Protein AF-A0A4P5YWJ4-F1 (afdb_monomer)

Nearest PDB structures (foldseek):
  7emf-assembly1_G  TM=2.057E-01  e=7.079E+00  Homo sapiens

Structure (mmCIF, N/CA/C/O backbone):
data_AF-A0A4P5YWJ4-F1
#
_entry.id   AF-A0A4P5YWJ4-F1
#
loop_
_atom_site.group_PDB
_atom_site.id
_atom_site.type_symbol
_atom_site.label_atom_id
_atom_site.label_alt_id
_atom_site.label_comp_id
_atom_site.label_asym_id
_atom_site.label_entity_id
_atom_site.label_seq_id
_atom_site.pdbx_PDB_ins_code
_atom_site.Cartn_x
_atom_site.Cartn_y
_atom_site.Cartn_z
_atom_site.occupancy
_atom_site.B_iso_or_equiv
_atom_site.auth_seq_id
_atom_site.auth_comp_id
_atom_site.auth_asym_id
_atom_site.auth_atom_id
_atom_site.pdbx_PDB_model_num
ATOM 1 N N . MET A 1 1 ? -10.111 18.036 14.506 1.00 63.94 1 MET A N 1
ATOM 2 C CA . MET A 1 1 ? -8.803 17.470 14.122 1.00 63.94 1 MET A CA 1
ATOM 3 C C . MET A 1 1 ? -8.816 17.205 12.629 1.00 63.94 1 MET A C 1
ATOM 5 O O . MET A 1 1 ? -9.878 16.836 12.135 1.00 63.94 1 MET A O 1
ATOM 9 N N . PRO A 1 2 ? -7.701 17.428 11.918 1.00 81.31 2 PRO A N 1
ATOM 10 C CA . PRO A 1 2 ? -7.563 16.919 10.559 1.00 81.31 2 PRO A CA 1
ATOM 11 C C . PRO A 1 2 ? -7.642 15.380 10.567 1.00 81.31 2 PRO A C 1
ATOM 13 O O . PRO A 1 2 ? -7.312 14.771 11.588 1.00 81.31 2 PRO A O 1
ATOM 16 N N . PRO A 1 3 ? -8.098 14.750 9.473 1.00 86.25 3 PRO A N 1
ATOM 17 C CA . PRO A 1 3 ? -8.074 13.297 9.357 1.00 86.25 3 PRO A CA 1
ATOM 18 C C . PRO A 1 3 ? -6.629 12.782 9.425 1.00 86.25 3 PRO A C 1
ATOM 20 O O . PRO A 1 3 ? -5.723 13.387 8.852 1.00 86.25 3 PRO A O 1
ATOM 23 N N . VAL A 1 4 ? -6.433 11.663 10.124 1.00 91.62 4 VAL A N 1
ATOM 24 C CA . VAL A 1 4 ? -5.162 10.935 10.220 1.00 91.62 4 VAL A CA 1
ATOM 25 C C . VAL A 1 4 ? -5.362 9.529 9.665 1.00 91.62 4 VAL A C 1
ATOM 27 O O . VAL A 1 4 ? -6.375 8.891 9.951 1.00 91.62 4 VAL A O 1
ATOM 30 N N . ALA A 1 5 ? -4.419 9.064 8.848 1.00 92.88 5 ALA A N 1
ATOM 31 C CA . ALA A 1 5 ? -4.362 7.676 8.411 1.00 92.88 5 ALA A CA 1
ATOM 32 C C . ALA A 1 5 ? -3.507 6.888 9.410 1.00 92.88 5 ALA A C 1
ATOM 34 O O . ALA A 1 5 ? -2.373 7.279 9.680 1.00 92.88 5 ALA A O 1
ATOM 35 N N . LEU A 1 6 ? -4.059 5.809 9.960 1.00 93.12 6 LEU A N 1
ATOM 36 C CA . LEU A 1 6 ? -3.388 4.920 10.909 1.00 93.12 6 LEU A CA 1
ATOM 37 C C . LEU A 1 6 ? -3.246 3.543 10.263 1.00 93.12 6 LEU A C 1
ATOM 39 O O . LEU A 1 6 ? -4.186 3.090 9.605 1.00 93.12 6 LEU A O 1
ATOM 43 N N . GLN A 1 7 ? -2.086 2.905 10.420 1.00 94.19 7 GLN A N 1
ATOM 44 C CA . GLN A 1 7 ? -1.901 1.518 10.000 1.00 94.19 7 GLN A CA 1
ATOM 45 C C . GLN A 1 7 ? -2.483 0.577 11.054 1.00 94.19 7 GLN A C 1
ATOM 47 O O . GLN A 1 7 ? -2.510 0.878 12.252 1.00 94.19 7 GLN A O 1
ATOM 52 N N . ALA A 1 8 ? -3.039 -0.528 10.580 1.00 94.75 8 ALA A N 1
ATOM 53 C CA . ALA A 1 8 ? -3.680 -1.519 11.418 1.00 94.75 8 ALA A CA 1
ATOM 54 C C . ALA A 1 8 ? -3.779 -2.848 10.677 1.00 94.75 8 ALA A C 1
ATOM 56 O O . ALA A 1 8 ? -3.9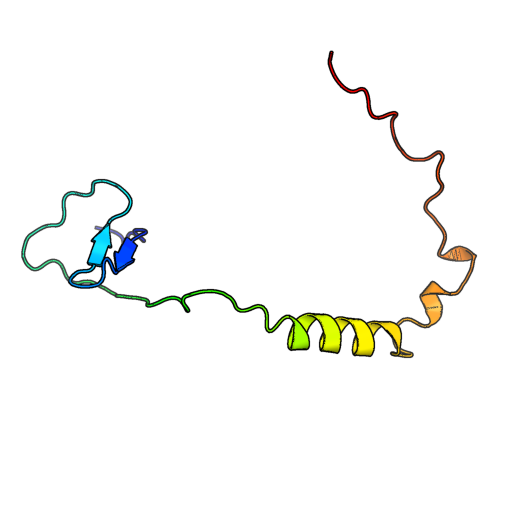51 -2.882 9.455 1.00 94.75 8 ALA A O 1
ATOM 57 N N . HIS A 1 9 ? -3.811 -3.932 11.442 1.00 94.69 9 HIS A N 1
ATOM 58 C CA . HIS A 1 9 ? -4.108 -5.266 10.939 1.00 94.69 9 HIS A CA 1
ATOM 59 C C . HIS A 1 9 ? -5.311 -5.876 11.661 1.00 94.69 9 HIS A C 1
ATOM 61 O O . HIS A 1 9 ? -5.685 -5.479 12.766 1.00 94.69 9 HIS A O 1
ATOM 67 N N . PHE A 1 10 ? -5.945 -6.853 11.016 1.00 93.94 10 PHE A N 1
ATOM 68 C CA . PHE A 1 10 ? -6.962 -7.683 11.652 1.00 93.94 10 PHE A CA 1
ATOM 69 C C . PHE A 1 10 ? -6.286 -8.908 12.270 1.00 93.94 10 PHE A C 1
ATOM 71 O O . PHE A 1 10 ? -5.685 -9.702 11.548 1.00 93.94 10 PHE A O 1
ATOM 78 N N . ASP A 1 11 ? -6.382 -9.069 13.590 1.00 94.44 11 ASP A N 1
ATOM 79 C CA . ASP A 1 11 ? -5.759 -10.186 14.323 1.00 94.44 11 ASP A CA 1
ATOM 80 C C . ASP A 1 11 ? -6.578 -11.495 14.262 1.00 94.44 11 ASP A C 1
ATOM 82 O O . ASP A 1 11 ? -6.175 -12.515 14.820 1.00 94.44 11 ASP A O 1
ATOM 86 N N . GLY A 1 12 ? -7.722 -11.475 13.569 1.00 94.25 12 GLY A N 1
ATOM 87 C CA . GLY A 1 12 ? -8.691 -12.572 13.511 1.00 94.25 12 GLY A CA 1
ATOM 88 C C . GLY A 1 12 ? -9.951 -12.320 14.344 1.00 94.25 12 GLY A C 1
ATOM 89 O O . GLY A 1 12 ? -10.973 -12.962 14.104 1.00 94.25 12 GLY A O 1
ATOM 90 N N . GLU A 1 13 ? -9.913 -11.361 15.271 1.00 96.88 13 GLU A N 1
ATOM 91 C CA . GLU A 1 13 ? -11.036 -10.998 16.142 1.00 96.88 13 GLU A CA 1
ATOM 92 C C . GLU A 1 13 ? -11.354 -9.496 16.076 1.00 96.88 13 GLU A C 1
ATOM 94 O O . GLU A 1 13 ? -12.521 -9.097 16.042 1.00 96.88 13 GLU A O 1
ATOM 99 N N . ARG A 1 14 ? -10.323 -8.650 16.012 1.00 94.56 14 ARG A N 1
ATOM 100 C CA . ARG A 1 14 ? -10.423 -7.189 16.068 1.00 94.56 14 ARG A CA 1
ATOM 101 C C . ARG A 1 14 ? -9.384 -6.506 15.182 1.00 94.56 14 ARG A C 1
ATOM 103 O O . ARG A 1 14 ? -8.377 -7.082 14.784 1.00 94.56 14 ARG A O 1
ATOM 110 N N . ILE A 1 15 ? -9.648 -5.236 14.885 1.00 93.69 15 ILE A N 1
ATOM 111 C CA . ILE A 1 15 ? -8.684 -4.345 14.236 1.00 93.69 15 ILE A CA 1
ATOM 112 C C . ILE A 1 15 ? -7.721 -3.842 15.315 1.00 93.69 15 ILE A C 1
ATOM 114 O O . ILE A 1 15 ? -8.155 -3.225 16.291 1.00 93.69 15 ILE A O 1
ATOM 118 N N . VAL A 1 16 ? -6.432 -4.114 15.143 1.00 94.88 16 VAL A N 1
ATOM 119 C CA . VAL A 1 16 ? -5.350 -3.707 16.042 1.00 94.88 16 VAL A CA 1
ATOM 120 C C . VAL A 1 16 ? -4.521 -2.650 15.331 1.00 94.88 16 VAL A C 1
ATOM 122 O O . VAL A 1 16 ? -4.055 -2.885 14.221 1.00 94.88 16 VAL A O 1
ATOM 125 N N . LEU A 1 17 ? -4.365 -1.480 15.955 1.00 95.38 17 LEU A N 1
ATOM 126 C CA . LEU A 1 17 ? -3.485 -0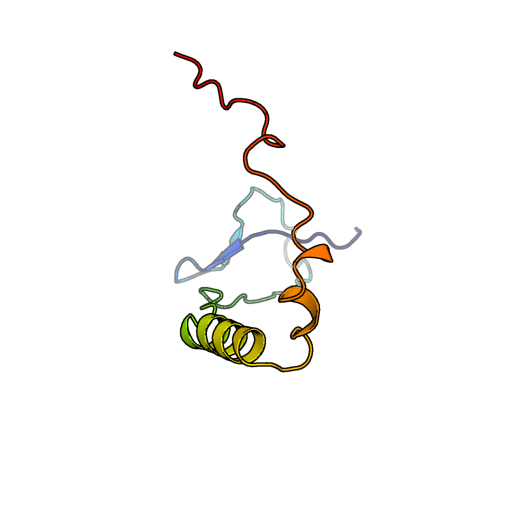.435 15.432 1.00 95.38 17 LEU A CA 1
ATOM 127 C C . LEU A 1 17 ? -2.030 -0.893 15.541 1.00 95.38 17 LEU A C 1
ATOM 129 O O . LEU A 1 17 ? -1.628 -1.399 16.592 1.00 95.38 17 LEU A O 1
ATOM 133 N N . ASP A 1 18 ? -1.261 -0.696 14.474 1.00 94.56 18 ASP A N 1
ATOM 134 C CA . ASP A 1 18 ? 0.141 -1.121 14.426 1.00 94.56 18 ASP A CA 1
ATOM 135 C C . ASP A 1 18 ? 1.017 -0.230 15.319 1.00 94.56 18 ASP A C 1
ATOM 137 O O . ASP A 1 18 ? 1.954 -0.706 15.964 1.00 94.56 18 ASP A O 1
ATOM 141 N N . GLU A 1 19 ? 0.654 1.050 15.442 1.00 94.06 19 GLU A N 1
ATOM 142 C CA . GLU A 1 19 ? 1.251 1.994 16.379 1.00 94.06 19 GLU A CA 1
ATOM 143 C C . GLU A 1 19 ? 0.275 2.437 17.487 1.00 94.06 19 GLU A C 1
ATOM 145 O O . GLU A 1 19 ? -0.934 2.560 17.260 1.00 94.06 19 GLU A O 1
ATOM 150 N N . PRO A 1 20 ? 0.778 2.760 18.697 1.00 94.31 20 PRO A N 1
ATOM 151 C CA . PRO A 1 20 ? -0.045 3.338 19.752 1.00 94.31 20 PRO A CA 1
ATOM 152 C C . PRO A 1 20 ? -0.682 4.664 19.319 1.00 94.31 20 PRO A C 1
ATOM 154 O O . PRO A 1 20 ? 0.012 5.616 18.958 1.00 94.31 20 PRO A O 1
ATOM 157 N N . PHE A 1 21 ? -2.004 4.755 19.438 1.00 93.00 21 PHE A N 1
ATOM 158 C CA . PHE A 1 21 ? -2.760 5.975 19.177 1.00 93.00 21 PHE A CA 1
ATOM 159 C C . PHE A 1 21 ? -3.904 6.113 20.185 1.00 93.00 21 PHE A C 1
ATOM 161 O O . PHE A 1 21 ? -4.646 5.157 20.419 1.00 93.00 21 PHE A O 1
ATOM 168 N N . ASP A 1 22 ? -4.056 7.298 20.782 1.00 92.00 22 ASP A N 1
ATOM 169 C CA . ASP A 1 22 ? -5.152 7.577 21.714 1.00 92.00 22 ASP A CA 1
ATOM 170 C C . ASP A 1 22 ? -6.430 7.886 20.928 1.00 92.00 22 ASP A C 1
ATOM 172 O O . ASP A 1 22 ? -6.628 8.996 20.425 1.00 92.00 22 ASP A O 1
ATOM 176 N N . LEU A 1 23 ? -7.265 6.861 20.759 1.00 89.75 23 LEU A N 1
ATOM 177 C CA . LEU A 1 23 ? -8.515 6.957 20.024 1.00 89.75 23 LEU A CA 1
ATOM 178 C C . LEU A 1 23 ? -9.657 7.350 20.977 1.00 89.75 23 LEU A C 1
ATOM 180 O O . LEU A 1 23 ? -10.038 6.545 21.832 1.00 89.75 23 LEU A O 1
ATOM 184 N N . PRO A 1 24 ? -10.266 8.542 20.817 1.00 90.31 24 PRO A N 1
ATOM 185 C CA . PRO A 1 24 ? -11.372 8.948 21.669 1.00 90.31 24 PRO A CA 1
ATOM 186 C C . PRO A 1 24 ? -12.566 7.989 21.546 1.00 90.31 24 PRO A C 1
ATOM 188 O O . PRO A 1 24 ? -12.863 7.510 20.444 1.00 90.31 24 PRO A O 1
ATOM 191 N N . PRO A 1 25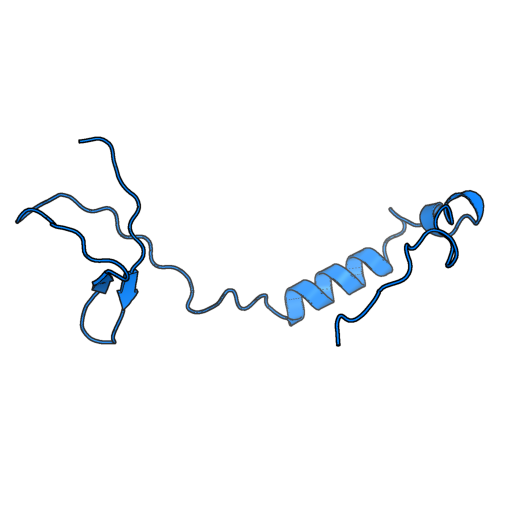 ? -13.317 7.751 22.637 1.00 91.94 25 PRO A N 1
ATOM 192 C CA . PRO A 1 25 ? -14.532 6.954 22.565 1.00 91.94 25 PRO A CA 1
ATOM 193 C C . PRO A 1 25 ? -15.513 7.584 21.568 1.00 91.94 25 PRO A C 1
ATOM 195 O O . PRO A 1 25 ? -15.735 8.795 21.576 1.00 91.94 25 PRO A O 1
ATOM 198 N N . HIS A 1 26 ? -16.105 6.749 20.712 1.00 91.81 26 HIS A N 1
ATOM 199 C CA . HIS A 1 26 ? -17.045 7.156 19.658 1.00 91.81 26 HIS A CA 1
ATOM 200 C C . HIS A 1 26 ? -16.465 8.095 18.583 1.00 91.81 26 HIS A C 1
ATOM 202 O O . HIS A 1 26 ? -17.226 8.780 17.895 1.00 91.81 26 HIS A O 1
ATOM 208 N N . ALA A 1 27 ? -15.140 8.126 18.404 1.00 90.69 27 ALA A N 1
ATOM 209 C CA . ALA A 1 27 ? -14.534 8.822 17.274 1.00 90.69 27 ALA A CA 1
ATOM 210 C C . ALA A 1 27 ? -15.050 8.243 15.935 1.00 90.69 27 ALA A C 1
ATOM 212 O O . ALA A 1 27 ? -15.088 7.021 15.776 1.00 90.69 27 ALA A O 1
ATOM 213 N N . PRO A 1 28 ? -15.456 9.081 14.963 1.00 91.31 28 PRO A N 1
ATOM 214 C CA . PRO A 1 28 ? -15.856 8.607 13.641 1.00 91.31 28 PRO A CA 1
ATOM 215 C C . PRO A 1 28 ? -14.634 8.091 12.872 1.00 91.31 28 PRO A C 1
ATOM 217 O O . PRO A 1 28 ? -13.631 8.797 12.762 1.00 91.31 28 PRO A O 1
ATOM 220 N N . LEU A 1 29 ? -14.729 6.878 12.319 1.00 92.00 29 LEU A N 1
ATOM 221 C CA . LEU A 1 29 ? -13.635 6.208 11.609 1.00 92.00 29 LEU A CA 1
ATOM 222 C C . LEU A 1 29 ? -14.008 5.925 10.151 1.00 92.00 29 LEU A C 1
ATOM 224 O O . LEU A 1 29 ? -15.140 5.540 9.856 1.00 92.00 29 LEU A O 1
ATOM 228 N N . LEU A 1 30 ? -13.029 6.058 9.254 1.00 92.31 30 LEU A N 1
ATOM 229 C CA . LEU A 1 30 ? -13.069 5.499 7.905 1.00 92.31 30 LEU A CA 1
ATOM 230 C C . LEU A 1 30 ? -12.159 4.268 7.890 1.00 92.31 30 LEU A C 1
ATOM 232 O O . LEU A 1 30 ? -10.964 4.397 8.143 1.00 92.31 30 LEU A O 1
ATOM 236 N N . VAL A 1 31 ? -12.715 3.090 7.606 1.00 92.25 31 VAL A N 1
ATOM 237 C CA . VAL A 1 31 ? -11.954 1.833 7.564 1.00 92.25 31 VAL A CA 1
ATOM 238 C C . VAL A 1 31 ? -11.723 1.433 6.112 1.00 92.25 31 VAL A C 1
ATOM 240 O O . VAL A 1 31 ? -12.676 1.294 5.347 1.00 92.25 31 VAL A O 1
ATOM 243 N N . MET A 1 32 ? -10.458 1.234 5.744 1.00 91.69 32 MET A N 1
ATOM 244 C CA . MET A 1 32 ? -10.047 0.702 4.447 1.00 91.69 32 MET A CA 1
ATOM 245 C C . MET A 1 32 ? -9.436 -0.681 4.663 1.00 91.69 32 MET A C 1
ATOM 247 O O . MET A 1 32 ? -8.430 -0.805 5.354 1.00 91.69 32 MET A O 1
ATOM 251 N N . VAL A 1 33 ? -10.052 -1.718 4.093 1.00 90.81 33 VAL A N 1
ATOM 252 C CA . VAL A 1 33 ? -9.516 -3.085 4.138 1.00 90.81 33 VAL A CA 1
ATOM 253 C C . VAL A 1 33 ? -8.655 -3.295 2.903 1.00 90.81 33 VAL A C 1
ATOM 255 O O . VAL A 1 33 ? -9.152 -3.222 1.779 1.00 90.81 33 VAL A O 1
ATOM 258 N N . LEU A 1 34 ? -7.364 -3.526 3.123 1.00 85.62 34 LEU A N 1
ATOM 259 C CA . LEU A 1 34 ? -6.417 -3.841 2.061 1.00 85.62 34 LEU A CA 1
ATOM 260 C C . LEU A 1 34 ? -6.476 -5.346 1.751 1.00 85.62 34 LEU A C 1
ATOM 262 O O . LEU A 1 34 ? -6.690 -6.146 2.666 1.00 85.62 34 LEU A O 1
ATOM 266 N N . PRO A 1 35 ? -6.305 -5.759 0.486 1.00 81.50 35 PRO A N 1
ATOM 267 C CA . PRO A 1 35 ? -6.192 -7.175 0.153 1.00 81.50 35 PRO A CA 1
ATOM 268 C C . PRO A 1 35 ? -4.961 -7.784 0.853 1.00 81.50 35 PRO A C 1
ATOM 270 O O . PRO A 1 35 ? -3.917 -7.139 0.938 1.00 81.50 35 PRO A O 1
ATOM 273 N N . ALA A 1 36 ? -5.105 -9.014 1.374 1.00 69.69 36 ALA A N 1
ATOM 274 C CA . ALA A 1 36 ? -4.130 -9.716 2.238 1.00 69.69 36 ALA A CA 1
ATOM 275 C C . ALA A 1 36 ? -2.723 -9.835 1.634 1.00 69.69 36 ALA A C 1
ATOM 277 O O . ALA A 1 36 ? -1.717 -9.953 2.328 1.00 69.69 36 ALA A O 1
ATOM 278 N N . SER A 1 37 ? -2.671 -9.720 0.329 1.00 57.62 37 SER A N 1
ATOM 279 C CA . SER A 1 37 ? -1.512 -9.324 -0.415 1.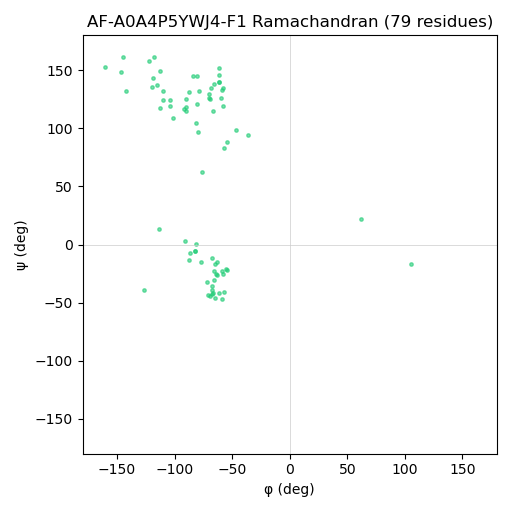00 57.62 37 SER A CA 1
ATOM 280 C C . SER A 1 37 ? -2.095 -8.556 -1.594 1.00 57.62 37 SER A C 1
ATOM 282 O O . SER A 1 37 ? -3.157 -8.907 -2.124 1.00 57.62 37 SER A O 1
ATOM 284 N N . ALA A 1 38 ? -1.369 -7.563 -2.095 1.00 51.72 38 ALA A N 1
ATOM 285 C CA . ALA A 1 38 ? -1.180 -7.624 -3.526 1.00 51.72 38 ALA A CA 1
ATOM 286 C C . ALA A 1 38 ? -0.593 -9.024 -3.756 1.00 51.72 38 ALA A C 1
ATOM 288 O O . ALA A 1 38 ? 0.617 -9.214 -3.758 1.00 51.72 38 ALA A O 1
ATOM 289 N N . GLU A 1 39 ? -1.445 -10.035 -3.931 1.00 50.97 39 GLU A N 1
ATOM 290 C CA . GLU A 1 39 ? -1.196 -10.919 -5.041 1.00 50.97 39 GLU A CA 1
ATOM 291 C C . GLU A 1 39 ? -1.207 -9.929 -6.205 1.00 50.97 39 GLU A C 1
ATOM 293 O O . GLU A 1 39 ? -2.225 -9.638 -6.820 1.00 50.97 39 GLU A O 1
ATOM 298 N N . THR A 1 40 ? -0.055 -9.276 -6.412 1.00 52.56 40 THR A N 1
ATOM 299 C CA . THR A 1 40 ? 0.560 -9.236 -7.706 1.00 52.56 40 THR A CA 1
ATOM 300 C C . THR A 1 40 ? 0.250 -10.611 -8.224 1.00 52.56 40 THR A C 1
ATOM 302 O O . THR A 1 40 ? 0.867 -11.584 -7.779 1.00 52.56 40 THR A O 1
ATOM 305 N N . ASP A 1 41 ? -0.855 -10.699 -8.964 1.00 58.03 41 ASP A N 1
ATOM 306 C CA . ASP A 1 41 ? -1.195 -11.841 -9.771 1.00 58.03 41 ASP A CA 1
ATOM 307 C C . ASP A 1 41 ? 0.143 -12.071 -10.459 1.00 58.03 41 ASP A C 1
ATOM 309 O O . ASP A 1 41 ? 0.575 -11.283 -11.300 1.00 58.03 41 ASP A O 1
ATOM 313 N N . THR A 1 42 ? 0.943 -13.012 -9.965 1.00 56.28 42 THR A N 1
ATOM 314 C CA . THR A 1 42 ? 2.301 -13.151 -10.493 1.00 56.28 42 THR A CA 1
ATOM 315 C C . THR A 1 42 ? 2.144 -13.539 -11.963 1.00 56.28 42 THR A C 1
ATOM 317 O O . THR A 1 42 ? 2.917 -13.127 -12.821 1.00 56.28 42 THR A O 1
ATOM 320 N N . ASP A 1 43 ? 1.012 -14.175 -12.265 1.00 61.09 43 ASP A N 1
ATOM 321 C CA . ASP A 1 43 ? 0.407 -14.334 -13.572 1.00 61.09 43 ASP A CA 1
ATOM 322 C C . ASP A 1 43 ? 0.092 -13.018 -14.315 1.00 61.09 43 ASP A C 1
ATOM 324 O O . ASP A 1 43 ? 0.366 -12.967 -15.512 1.00 61.09 43 ASP A O 1
ATOM 328 N N . SER A 1 44 ? -0.417 -11.952 -13.681 1.00 70.69 44 SER A N 1
ATOM 329 C CA . SER A 1 44 ? -0.656 -10.635 -14.307 1.00 70.69 44 SER A CA 1
ATOM 330 C C . SER A 1 44 ? 0.631 -9.896 -14.612 1.00 70.69 44 SER A C 1
ATOM 332 O O . SER A 1 44 ? 0.754 -9.356 -15.707 1.00 70.69 44 SER A O 1
ATOM 334 N N . ASP A 1 45 ? 1.603 -9.894 -13.701 1.00 75.06 45 ASP A N 1
ATOM 335 C CA . ASP A 1 45 ? 2.891 -9.235 -13.939 1.00 75.06 45 ASP A CA 1
ATOM 336 C C . ASP A 1 45 ? 3.666 -9.957 -15.038 1.00 75.06 45 ASP A C 1
ATOM 338 O O . ASP A 1 45 ? 4.184 -9.331 -15.962 1.00 75.06 45 ASP A O 1
ATOM 342 N N . GLN A 1 46 ? 3.673 -11.292 -15.015 1.00 81.50 46 GLN A N 1
ATOM 343 C CA . GLN A 1 46 ? 4.265 -12.092 -16.085 1.00 81.50 46 GLN A CA 1
ATOM 344 C C . GLN A 1 46 ? 3.488 -11.965 -17.403 1.00 81.50 46 GLN A C 1
ATOM 346 O O . GLN A 1 46 ? 4.094 -11.967 -18.476 1.00 81.50 46 GLN A O 1
ATOM 351 N N . ALA A 1 47 ? 2.158 -11.838 -17.367 1.00 83.25 47 ALA A N 1
ATOM 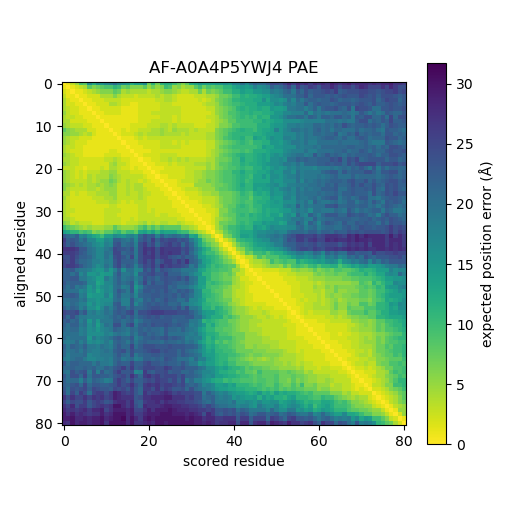352 C CA . ALA A 1 47 ? 1.358 -11.573 -18.562 1.00 83.25 47 ALA A CA 1
ATOM 353 C C . ALA A 1 47 ? 1.646 -10.185 -19.141 1.00 83.25 47 ALA A C 1
ATOM 355 O O . ALA A 1 47 ? 1.797 -10.056 -20.357 1.00 83.25 47 ALA A O 1
ATOM 356 N N . TRP A 1 48 ? 1.779 -9.173 -18.287 1.00 84.00 48 TRP A N 1
ATOM 357 C CA . TRP A 1 48 ? 2.125 -7.816 -18.683 1.00 84.00 48 TRP A CA 1
ATOM 358 C C . TRP A 1 48 ? 3.535 -7.759 -19.275 1.00 84.00 48 TRP A C 1
ATOM 360 O O . TRP A 1 48 ? 3.705 -7.245 -20.378 1.00 84.00 48 TRP A O 1
ATOM 370 N N . LEU A 1 49 ? 4.519 -8.393 -18.627 1.00 87.31 49 LEU A N 1
ATOM 371 C CA . LEU A 1 49 ? 5.891 -8.511 -19.132 1.00 87.31 49 LEU A CA 1
ATOM 372 C C . LEU A 1 49 ? 5.950 -9.217 -20.489 1.00 87.31 49 LEU A C 1
ATOM 374 O O . LEU A 1 49 ? 6.588 -8.711 -21.409 1.00 87.31 49 LEU A O 1
ATOM 378 N N . ARG A 1 50 ? 5.253 -10.350 -20.659 1.00 87.69 50 ARG A N 1
ATOM 379 C CA . ARG A 1 50 ? 5.181 -11.043 -21.959 1.00 87.69 50 ARG A CA 1
ATOM 380 C C . ARG A 1 50 ? 4.537 -10.174 -23.035 1.00 87.69 50 ARG A C 1
ATOM 382 O O . ARG A 1 50 ? 5.014 -10.158 -24.166 1.00 87.69 50 ARG A O 1
ATOM 389 N N . SER A 1 51 ? 3.469 -9.455 -22.690 1.00 88.38 51 SER A N 1
ATOM 390 C CA . SER A 1 51 ? 2.789 -8.565 -23.630 1.00 88.38 51 SER A CA 1
ATOM 391 C C . SER A 1 51 ? 3.658 -7.370 -24.017 1.00 88.38 51 SER A C 1
ATOM 393 O O . SER A 1 51 ? 3.644 -6.975 -25.177 1.00 88.38 51 SER A O 1
ATOM 395 N N . ALA A 1 52 ? 4.411 -6.799 -23.075 1.00 88.38 52 ALA A N 1
ATOM 396 C CA . ALA A 1 52 ? 5.324 -5.693 -23.336 1.00 88.38 52 ALA A CA 1
ATOM 397 C C . ALA A 1 52 ? 6.520 -6.144 -24.187 1.00 88.38 52 ALA A C 1
ATOM 399 O O . ALA A 1 52 ? 6.848 -5.483 -25.168 1.00 88.38 52 ALA A O 1
ATOM 400 N N . ALA A 1 53 ? 7.115 -7.298 -23.866 1.00 87.44 53 ALA A N 1
ATOM 401 C CA . ALA A 1 53 ? 8.258 -7.853 -24.590 1.00 87.44 53 ALA A CA 1
ATOM 402 C C . ALA A 1 53 ? 7.924 -8.262 -26.035 1.00 87.44 53 ALA A C 1
ATOM 404 O O . ALA A 1 53 ? 8.788 -8.206 -26.903 1.00 87.44 53 ALA A O 1
ATOM 405 N N . GLY A 1 54 ? 6.681 -8.678 -26.299 1.00 87.75 54 GLY A N 1
ATOM 406 C CA . GLY A 1 54 ? 6.205 -9.019 -27.643 1.00 87.75 54 GLY A CA 1
ATOM 407 C C . GLY A 1 54 ? 5.565 -7.861 -28.415 1.00 87.75 54 GLY A C 1
ATOM 408 O O . GLY A 1 54 ? 5.026 -8.096 -29.492 1.00 87.75 54 GLY A O 1
ATOM 409 N N . SER A 1 55 ? 5.548 -6.644 -27.862 1.00 91.12 55 SER A N 1
ATOM 410 C CA . SER A 1 55 ? 4.872 -5.493 -28.468 1.00 91.12 55 SER A CA 1
ATOM 411 C C . SER A 1 55 ? 5.773 -4.745 -29.450 1.00 91.12 55 SER A C 1
ATOM 413 O O . SER A 1 55 ? 6.866 -4.306 -29.094 1.00 91.12 55 SER A O 1
ATOM 415 N N . ASP A 1 56 ? 5.252 -4.462 -30.645 1.00 92.25 56 ASP A N 1
ATOM 416 C CA . ASP A 1 56 ? 5.926 -3.624 -31.648 1.00 92.25 56 ASP A CA 1
ATOM 417 C C . ASP A 1 56 ? 6.109 -2.164 -31.197 1.00 92.25 56 ASP A C 1
ATOM 419 O O . ASP A 1 56 ? 6.928 -1.436 -31.758 1.00 92.25 56 ASP A O 1
ATOM 423 N N . ALA A 1 57 ? 5.383 -1.719 -30.162 1.00 92.88 57 ALA A N 1
ATOM 424 C CA . ALA A 1 57 ? 5.488 -0.358 -29.629 1.00 92.88 57 ALA A CA 1
ATOM 425 C C . ALA A 1 57 ? 6.905 -0.009 -29.137 1.00 92.88 57 ALA A C 1
ATOM 427 O O . ALA A 1 57 ? 7.259 1.167 -29.075 1.00 92.88 57 ALA A O 1
ATOM 428 N N . PHE A 1 58 ? 7.710 -1.025 -28.812 1.00 89.44 58 PHE A N 1
ATOM 429 C CA . PHE A 1 58 ? 9.076 -0.881 -28.315 1.00 89.44 58 PHE A CA 1
ATOM 430 C C . PHE A 1 58 ? 10.134 -1.423 -29.283 1.00 89.44 58 PHE A C 1
ATOM 432 O O . PHE A 1 58 ? 11.294 -1.545 -28.904 1.00 89.44 58 PHE A O 1
ATOM 439 N N . ALA A 1 59 ? 9.775 -1.711 -30.540 1.00 90.06 59 ALA A N 1
ATOM 440 C CA . ALA A 1 59 ? 10.706 -2.266 -31.527 1.00 90.06 59 ALA A CA 1
ATOM 441 C C . ALA A 1 59 ? 11.940 -1.376 -31.777 1.00 90.06 59 ALA A C 1
ATOM 443 O O . ALA A 1 59 ? 12.996 -1.881 -32.146 1.00 90.06 59 ALA A O 1
ATOM 444 N N . PHE A 1 60 ? 11.827 -0.064 -31.539 1.00 91.56 60 PHE A N 1
ATOM 445 C CA . PHE A 1 60 ? 12.941 0.879 -31.654 1.00 91.56 60 PHE A CA 1
ATOM 446 C C . PHE A 1 60 ? 14.073 0.606 -30.650 1.00 91.56 60 PHE A C 1
ATOM 448 O O . PHE A 1 60 ? 15.216 0.911 -30.957 1.00 91.56 60 PHE A O 1
ATOM 455 N N . LEU A 1 61 ? 13.791 -0.028 -29.502 1.00 89.06 61 LEU A N 1
ATOM 456 C CA . LEU A 1 61 ? 14.817 -0.394 -28.515 1.00 89.06 61 LEU A CA 1
ATOM 457 C C . LEU A 1 61 ? 15.787 -1.472 -29.024 1.00 89.06 61 LEU A C 1
ATOM 459 O O . LEU A 1 61 ?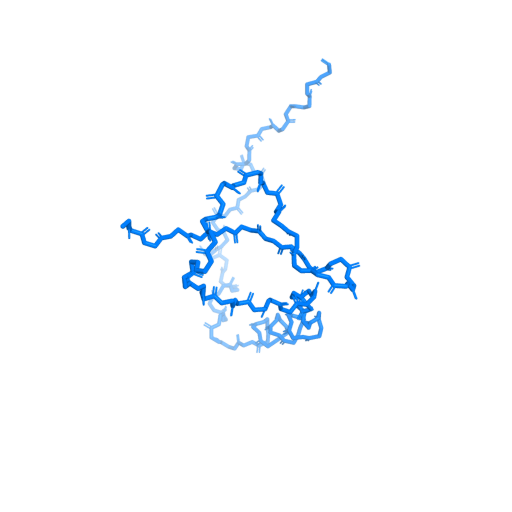 16.799 -1.724 -28.383 1.00 89.06 61 LEU A O 1
ATOM 463 N N . ALA A 1 62 ? 15.480 -2.125 -30.149 1.00 88.44 62 ALA A N 1
ATOM 464 C CA . ALA A 1 62 ? 16.398 -3.050 -30.809 1.00 88.44 62 ALA A CA 1
ATOM 465 C C . ALA A 1 62 ? 17.432 -2.340 -31.705 1.00 88.44 62 ALA A C 1
ATOM 467 O O . ALA A 1 62 ? 18.299 -3.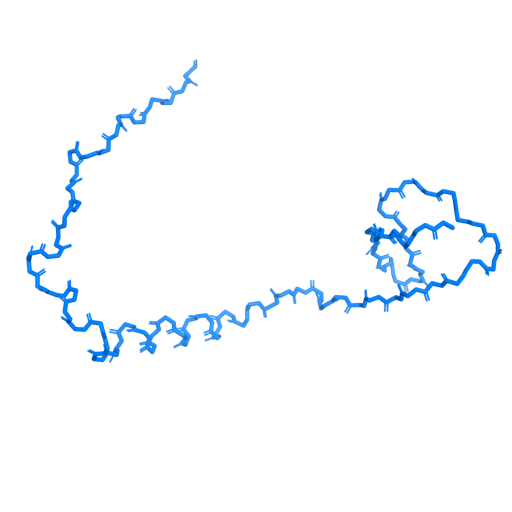009 -32.269 1.00 88.44 62 ALA A O 1
ATOM 468 N N . ASP A 1 63 ? 17.331 -1.018 -31.888 1.00 94.12 63 ASP A N 1
ATOM 469 C CA . ASP A 1 63 ? 18.343 -0.239 -32.599 1.00 94.12 63 ASP A CA 1
ATOM 470 C C . ASP A 1 63 ? 19.622 -0.156 -31.742 1.00 94.12 63 ASP A C 1
ATOM 472 O O . ASP A 1 63 ? 19.553 0.300 -30.599 1.00 94.12 63 ASP A O 1
ATOM 476 N N . PRO A 1 64 ? 20.802 -0.539 -32.271 1.00 91.31 64 PRO A N 1
ATOM 477 C CA . PRO A 1 64 ? 22.073 -0.397 -31.559 1.00 91.31 64 PRO A CA 1
ATOM 478 C C . PRO A 1 64 ? 22.373 1.028 -31.074 1.00 91.31 64 PRO A C 1
ATOM 480 O O . PRO A 1 64 ? 23.165 1.204 -30.153 1.00 91.31 64 PRO A O 1
ATOM 483 N N . ALA A 1 65 ? 21.768 2.057 -31.677 1.00 92.88 65 ALA A N 1
ATOM 484 C CA . ALA A 1 65 ? 21.888 3.434 -31.207 1.00 92.88 65 ALA A CA 1
ATOM 485 C C . ALA A 1 65 ? 21.243 3.667 -29.826 1.00 92.88 65 ALA A C 1
ATOM 487 O O . ALA A 1 65 ? 21.636 4.601 -29.129 1.00 92.88 65 ALA A O 1
ATOM 488 N N . GLU A 1 66 ? 20.285 2.827 -29.425 1.00 91.56 66 GLU A N 1
ATOM 489 C CA . GLU A 1 66 ? 19.604 2.892 -28.127 1.00 91.56 66 GLU A CA 1
ATOM 490 C C . GLU A 1 66 ? 20.361 2.122 -27.022 1.00 91.56 66 GLU A C 1
ATOM 492 O O . GLU A 1 66 ? 20.027 2.247 -25.842 1.00 91.56 66 GLU A O 1
ATOM 497 N N . GLU A 1 67 ? 21.426 1.375 -27.356 1.00 89.44 67 GLU A N 1
ATOM 498 C CA . GLU A 1 67 ? 22.329 0.725 -26.388 1.00 89.44 67 GLU A CA 1
ATOM 499 C C . GLU A 1 67 ? 23.298 1.743 -25.753 1.00 89.44 67 GLU A C 1
ATOM 501 O O . GLU A 1 67 ? 24.517 1.688 -25.908 1.00 89.44 67 GLU A O 1
ATOM 506 N N . ILE A 1 68 ? 22.738 2.714 -25.031 1.00 89.81 68 ILE A N 1
ATOM 507 C CA . ILE A 1 68 ? 23.478 3.843 -24.445 1.00 89.81 68 ILE A CA 1
ATOM 508 C C . ILE A 1 68 ? 24.157 3.525 -23.105 1.00 89.81 68 ILE A C 1
ATOM 510 O O . ILE A 1 68 ? 24.864 4.379 -22.576 1.00 89.81 68 ILE A O 1
ATOM 514 N N . TYR A 1 69 ? 23.932 2.330 -22.550 1.00 87.12 69 TYR A N 1
ATOM 515 C CA . TYR A 1 69 ? 24.567 1.859 -21.320 1.00 87.12 69 TYR A CA 1
ATOM 516 C C . TYR A 1 69 ? 25.550 0.734 -21.619 1.00 87.12 69 TYR A C 1
ATOM 518 O O . TYR A 1 69 ? 25.228 -0.252 -22.282 1.00 87.12 69 TYR A O 1
ATOM 526 N N . THR A 1 70 ? 26.737 0.860 -21.054 1.00 85.00 70 THR A N 1
ATOM 527 C CA . THR A 1 70 ? 27.842 -0.078 -21.160 1.00 85.00 70 THR A CA 1
ATOM 528 C C . THR A 1 70 ? 28.198 -0.632 -19.786 1.00 85.00 70 THR A C 1
ATOM 530 O O . THR A 1 70 ? 27.889 -0.064 -18.738 1.00 85.00 70 THR A O 1
ATOM 533 N N . VAL A 1 71 ? 28.907 -1.760 -19.780 1.00 84.00 71 VAL A N 1
ATOM 534 C CA . VAL A 1 71 ? 29.430 -2.364 -18.544 1.00 84.00 71 VAL A CA 1
ATOM 535 C C . VAL A 1 71 ? 30.451 -1.476 -17.823 1.00 84.00 71 VAL A C 1
ATOM 537 O O . VAL A 1 71 ? 30.754 -1.725 -16.660 1.00 84.00 71 VAL A O 1
ATOM 540 N N . GLU A 1 72 ? 30.980 -0.456 -18.499 1.00 87.44 72 GLU A N 1
ATOM 541 C CA . GLU A 1 72 ? 31.978 0.473 -17.967 1.00 87.44 72 GLU A CA 1
ATOM 542 C C . GLU A 1 72 ? 31.343 1.670 -17.240 1.00 87.44 72 GLU A C 1
ATOM 544 O O . GLU A 1 72 ? 32.039 2.361 -16.502 1.00 87.44 72 GLU A O 1
ATOM 549 N N . ASP A 1 73 ? 30.030 1.890 -17.388 1.00 88.88 73 ASP A N 1
ATOM 550 C CA . ASP A 1 73 ? 29.327 3.030 -16.779 1.00 88.88 73 ASP A CA 1
ATOM 551 C C . ASP A 1 73 ? 29.054 2.848 -15.277 1.00 88.88 73 ASP A C 1
ATOM 553 O O . ASP A 1 73 ? 28.701 3.798 -14.575 1.00 88.88 73 ASP A O 1
ATOM 557 N N . GLY A 1 74 ? 29.180 1.620 -14.770 1.00 85.75 74 GLY A N 1
ATOM 558 C CA . GLY A 1 74 ? 28.957 1.312 -13.363 1.00 85.75 74 GLY A CA 1
ATOM 559 C C . GLY A 1 74 ? 30.148 1.693 -12.483 1.00 85.75 74 GLY A C 1
ATOM 560 O O . GLY A 1 74 ? 31.281 1.293 -12.742 1.00 85.75 74 GLY A O 1
ATOM 561 N 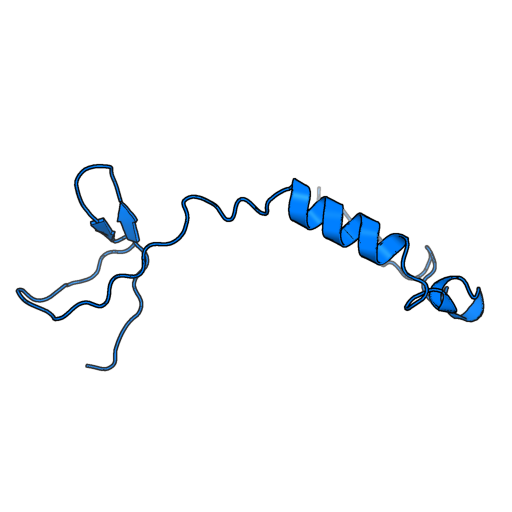N . GLU A 1 75 ? 29.888 2.382 -11.369 1.00 83.50 75 GLU A N 1
ATOM 562 C CA . GLU A 1 75 ? 30.885 2.521 -10.303 1.00 83.50 75 GLU A CA 1
ATOM 563 C C . GLU A 1 75 ? 31.167 1.152 -9.653 1.00 83.50 75 GLU A C 1
ATOM 565 O O . GLU A 1 75 ? 30.227 0.394 -9.381 1.00 83.50 75 GLU A O 1
ATOM 570 N N . PRO A 1 76 ? 32.436 0.812 -9.351 1.00 80.19 76 PRO A N 1
ATOM 571 C CA . PRO A 1 76 ? 32.770 -0.452 -8.710 1.00 80.19 76 PRO A CA 1
ATOM 572 C C . PRO A 1 76 ? 32.053 -0.606 -7.367 1.00 80.19 76 PRO A C 1
ATOM 574 O O . PRO A 1 76 ? 32.295 0.155 -6.425 1.00 80.19 76 PRO A O 1
ATOM 577 N N . PHE A 1 77 ? 31.214 -1.636 -7.249 1.00 79.44 77 PHE A N 1
ATOM 578 C CA . PHE A 1 77 ? 30.618 -2.001 -5.971 1.00 79.44 77 PHE A CA 1
ATOM 579 C C . PHE A 1 77 ? 31.718 -2.503 -5.026 1.00 79.44 77 PHE A C 1
ATOM 581 O O . PHE A 1 77 ? 32.361 -3.522 -5.284 1.00 79.44 77 PHE A O 1
ATOM 588 N N . ARG A 1 78 ? 31.963 -1.769 -3.937 1.00 82.38 78 ARG A N 1
ATOM 589 C CA . ARG A 1 78 ? 32.891 -2.176 -2.877 1.00 82.38 78 ARG A CA 1
ATOM 590 C C . ARG A 1 78 ? 32.083 -2.712 -1.708 1.00 82.38 78 ARG A C 1
ATOM 592 O O . ARG A 1 78 ? 31.436 -1.933 -1.014 1.00 82.38 78 ARG A O 1
ATOM 599 N N . ASP A 1 79 ? 32.144 -4.021 -1.497 1.00 75.69 79 ASP A N 1
ATOM 600 C CA . ASP A 1 79 ? 31.612 -4.625 -0.279 1.00 75.69 79 ASP A CA 1
ATOM 601 C C . ASP A 1 79 ? 32.498 -4.201 0.905 1.00 75.69 79 ASP A C 1
ATOM 603 O O . ASP A 1 79 ? 33.728 -4.316 0.847 1.00 75.69 79 ASP A O 1
ATOM 607 N N . ALA A 1 80 ? 31.894 -3.616 1.937 1.00 74.00 80 ALA A N 1
ATOM 608 C CA . ALA A 1 80 ? 32.616 -3.185 3.125 1.00 74.00 80 ALA A CA 1
ATOM 609 C C . ALA A 1 80 ? 32.811 -4.403 4.037 1.00 74.00 80 ALA A C 1
ATOM 611 O O . ALA A 1 80 ? 31.861 -4.855 4.674 1.00 74.00 80 ALA A O 1
ATOM 612 N N . ALA A 1 81 ? 34.036 -4.934 4.059 1.00 61.91 81 ALA A N 1
ATOM 613 C CA . ALA A 1 81 ? 34.469 -5.954 5.016 1.00 61.91 81 ALA A CA 1
ATOM 614 C C . ALA A 1 81 ? 34.605 -5.396 6.442 1.00 61.91 81 ALA A C 1
ATOM 616 O O . ALA A 1 81 ? 34.995 -4.211 6.580 1.00 61.91 81 ALA A O 1
#

Mean predicted aligned error: 13.16 Å

Secondary structure (DSSP, 8-state):
-------EEE-SSSEEESS-----TT------PPPSS----HHHHHHHHHHHHT-GGGGGGGSGGG----TTSSPP-----

Sequence (81 aa):
MPPVALQAHFDGERIVLDEPFDLPPHAPLLVMVLPASAETDTDSDQAWLRSAAGSDAFAFLADPAEEIYTVEDGEPFRDAA

Foldseek 3Di:
DPDDDFDWDDPPPDTGTPDDDDDDPPDDDDDDDDPPDPPPVVVVVVVVVVCVVPDPVCVCCPPPVVPPDDPVPDDDDDDDD

Solvent-accessible surface area (backbone atoms only — not comparable to full-atom values): 5840 Å² total; per-residue (Å²): 130,82,91,78,91,78,61,62,48,74,81,84,86,50,82,42,63,75,60,96,72,94,74,61,87,87,60,90,80,88,86,82,87,75,68,99,51,82,68,63,45,62,65,52,56,52,48,49,49,53,52,58,75,72,35,74,92,54,55,70,68,74,40,76,86,63,64,79,75,58,90,78,76,60,77,83,84,75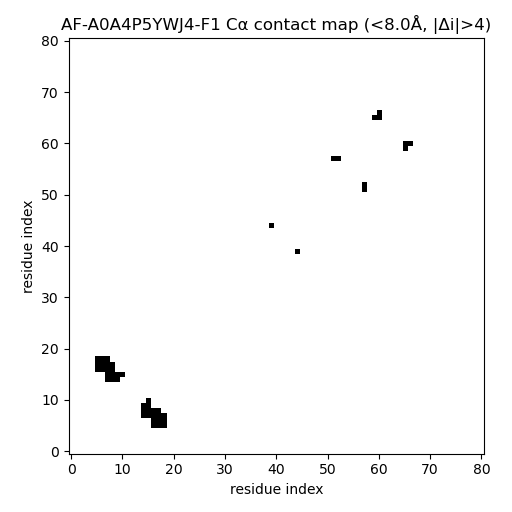,83,86,128

pLDDT: mean 85.18, std 11.48, range [50.97, 96.88]

Radius of gyration: 23.99 Å; Cα contacts (8 Å, |Δi|>4): 24; chains: 1; bounding box: 52×32×55 Å